Protein AF-A0A3P6QC66-F1 (afdb_monomer_lite)

Structure (mmCIF, N/CA/C/O backbone):
data_AF-A0A3P6QC66-F1
#
_entry.id   AF-A0A3P6QC66-F1
#
loop_
_atom_site.group_PDB
_atom_site.id
_atom_site.type_symbol
_atom_site.label_atom_id
_atom_site.label_alt_id
_atom_site.label_comp_id
_atom_site.label_asym_id
_atom_site.label_entity_id
_atom_site.label_seq_id
_atom_site.pdbx_PDB_ins_code
_atom_site.Cartn_x
_atom_site.Cartn_y
_atom_site.Cartn_z
_atom_site.occupancy
_atom_site.B_iso_or_equiv
_atom_site.auth_seq_id
_atom_site.auth_comp_id
_atom_site.auth_asym_id
_atom_site.auth_atom_id
_atom_site.pdbx_PDB_model_num
ATOM 1 N N . MET A 1 1 ? -23.597 -28.769 25.864 1.00 51.38 1 MET A N 1
ATOM 2 C CA . MET A 1 1 ? -23.346 -28.063 24.584 1.00 51.38 1 MET A CA 1
ATOM 3 C C . MET A 1 1 ? -23.493 -26.528 24.651 1.0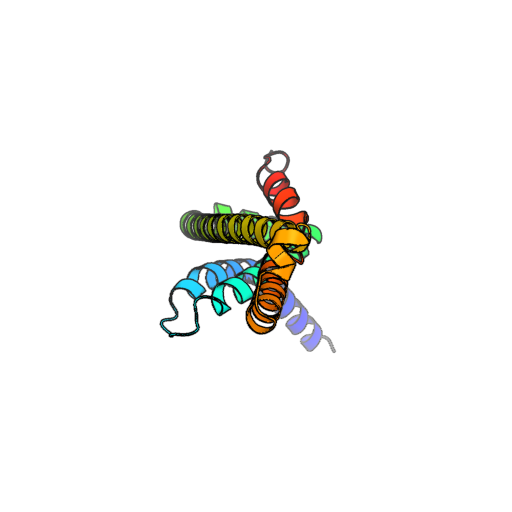0 51.38 1 MET A C 1
ATOM 5 O O . MET A 1 1 ? -23.000 -25.878 23.746 1.00 51.38 1 MET A O 1
ATOM 9 N N . GLY A 1 2 ? -24.076 -25.912 25.698 1.00 57.59 2 GLY A N 1
ATOM 10 C CA . GLY A 1 2 ? -24.308 -24.448 25.741 1.00 57.59 2 GLY A CA 1
ATOM 11 C C . GLY A 1 2 ? -23.117 -23.539 26.111 1.00 57.59 2 GLY A C 1
ATOM 12 O O . GLY A 1 2 ? -23.077 -22.396 25.675 1.00 57.59 2 GLY A O 1
ATOM 13 N N . SER A 1 3 ? -22.124 -24.024 26.868 1.00 59.03 3 SER A N 1
ATOM 14 C CA . SER A 1 3 ? -20.996 -23.189 27.336 1.00 59.03 3 SER A CA 1
ATOM 15 C C . SER A 1 3 ? -19.937 -22.920 26.251 1.00 59.03 3 SER A C 1
ATOM 17 O O . SER A 1 3 ? -19.448 -21.800 26.129 1.00 59.03 3 SER A O 1
ATOM 19 N N . ALA A 1 4 ? -19.652 -23.905 25.389 1.00 62.44 4 ALA A N 1
ATOM 20 C CA . ALA A 1 4 ? -18.686 -23.756 24.294 1.00 62.44 4 ALA A CA 1
ATOM 21 C C . ALA A 1 4 ? -19.154 -22.766 23.205 1.00 62.44 4 ALA A C 1
ATOM 23 O O . ALA A 1 4 ? -18.342 -22.028 22.651 1.00 62.44 4 ALA A O 1
ATOM 24 N N . ASN A 1 5 ? -20.466 -22.699 22.943 1.00 68.75 5 ASN A N 1
ATOM 25 C CA . ASN A 1 5 ? -21.040 -21.765 21.968 1.00 68.75 5 ASN A CA 1
ATOM 26 C C . ASN A 1 5 ? -20.976 -20.305 22.446 1.00 68.75 5 ASN A C 1
ATOM 28 O O . ASN A 1 5 ? -20.787 -19.411 21.628 1.00 68.75 5 ASN A O 1
ATOM 32 N N . ASN A 1 6 ? -21.076 -20.071 23.759 1.00 78.00 6 ASN A N 1
ATOM 33 C CA . ASN A 1 6 ? -20.946 -18.738 24.350 1.00 78.00 6 ASN A CA 1
ATOM 34 C C . ASN A 1 6 ? -19.491 -18.240 24.297 1.00 78.00 6 ASN A C 1
ATOM 36 O O . ASN A 1 6 ? -19.233 -17.112 23.884 1.00 78.00 6 ASN A O 1
ATOM 40 N N . LEU A 1 7 ? -18.523 -19.108 24.613 1.00 82.25 7 LEU A N 1
ATOM 41 C CA . LEU A 1 7 ? -17.106 -18.754 24.501 1.00 82.25 7 LEU A CA 1
ATOM 42 C C . LEU A 1 7 ? -16.727 -18.410 23.054 1.00 82.25 7 LEU A C 1
ATOM 44 O O . LEU A 1 7 ? -16.058 -17.406 22.820 1.00 82.25 7 LEU A O 1
ATOM 48 N N . LYS A 1 8 ? -17.203 -19.196 22.079 1.00 83.69 8 LYS A N 1
ATOM 49 C CA . LYS A 1 8 ? -16.982 -18.921 20.655 1.00 83.69 8 LYS A CA 1
ATOM 50 C C . LYS A 1 8 ? -17.533 -17.551 20.248 1.00 83.69 8 LYS A C 1
ATOM 52 O O . LYS A 1 8 ? -16.794 -16.773 19.654 1.00 83.69 8 LYS A O 1
ATOM 57 N N . SER A 1 9 ? -18.772 -17.219 20.618 1.00 82.12 9 SER A N 1
ATOM 58 C CA . SER A 1 9 ? -19.364 -15.922 20.259 1.00 82.12 9 SER A CA 1
ATOM 59 C C . SER A 1 9 ? -18.645 -14.739 20.912 1.00 82.12 9 SER A C 1
ATOM 61 O O . SER A 1 9 ? -18.496 -13.682 20.298 1.00 82.12 9 SER A O 1
ATOM 63 N N . VAL A 1 10 ? -18.173 -14.904 22.153 1.00 83.25 10 VAL A N 1
ATOM 64 C CA . VAL A 1 10 ? -17.392 -13.874 22.856 1.00 83.25 10 VAL A CA 1
ATOM 65 C C . VAL A 1 10 ? -16.045 -13.657 22.166 1.00 83.25 10 VAL A C 1
ATOM 67 O O . VAL A 1 10 ? -15.656 -12.512 21.941 1.00 83.25 10 VAL A O 1
ATOM 70 N N . LEU A 1 11 ? -15.358 -14.735 21.779 1.00 83.81 11 LEU A N 1
ATOM 71 C CA . LEU A 1 11 ? -14.086 -14.660 21.059 1.00 83.81 11 LEU A CA 1
ATOM 72 C C . LEU A 1 11 ? -14.247 -14.039 19.669 1.00 83.81 11 LEU A C 1
ATOM 74 O O . LEU A 1 11 ? -13.450 -13.179 19.306 1.00 83.81 11 LEU A O 1
ATOM 78 N N . GLU A 1 12 ? -15.288 -14.412 18.922 1.00 84.69 12 GLU A N 1
ATOM 79 C CA . GLU A 1 12 ? -15.605 -13.813 17.618 1.00 84.69 12 GLU A CA 1
ATOM 80 C C . GLU A 1 12 ? -15.873 -12.310 17.746 1.00 84.69 12 GLU A C 1
ATOM 82 O O . GLU A 1 12 ? -15.311 -11.510 17.001 1.00 84.69 12 GLU A O 1
ATOM 87 N N . THR A 1 13 ? -16.664 -11.904 18.741 1.00 85.12 13 THR A N 1
ATOM 88 C CA . THR A 1 13 ? -16.955 -10.486 18.997 1.00 85.12 13 THR A CA 1
ATOM 89 C C . THR A 1 13 ? -15.688 -9.714 19.359 1.00 85.12 13 THR A C 1
ATOM 91 O O . THR A 1 13 ? -15.444 -8.627 18.829 1.00 85.12 13 THR A O 1
ATOM 94 N N . LEU A 1 14 ? -14.851 -10.276 20.237 1.00 82.62 14 LEU A N 1
ATOM 95 C CA . LEU A 1 14 ? -13.601 -9.647 20.648 1.00 82.62 14 LEU A CA 1
ATOM 96 C C . LEU A 1 14 ? -12.644 -9.502 19.463 1.00 82.62 14 LEU A C 1
ATOM 98 O O . LEU A 1 14 ? -12.138 -8.401 19.235 1.00 82.62 14 LEU A O 1
ATOM 102 N N . ALA A 1 15 ? -12.446 -10.574 18.693 1.00 83.50 15 ALA A N 1
ATOM 103 C CA . ALA A 1 15 ? -11.603 -10.574 17.505 1.00 83.50 15 ALA A CA 1
ATOM 104 C C . ALA A 1 15 ? -12.077 -9.513 16.507 1.00 83.50 15 ALA A C 1
ATOM 106 O O . ALA A 1 15 ? -11.295 -8.641 16.132 1.00 83.50 15 ALA A O 1
ATOM 107 N N . ASN A 1 16 ? -13.370 -9.494 16.179 1.00 85.25 16 ASN A N 1
ATOM 108 C CA . ASN A 1 16 ? -13.934 -8.522 15.245 1.00 85.25 16 ASN A CA 1
ATOM 109 C C . ASN A 1 16 ? -13.780 -7.075 15.736 1.00 85.25 16 ASN A C 1
ATOM 111 O O . ASN A 1 16 ? -13.482 -6.177 14.953 1.00 85.25 16 ASN A O 1
ATOM 115 N N . SER A 1 17 ? -13.910 -6.849 17.046 1.00 84.75 17 SER A N 1
ATOM 116 C CA . SER A 1 17 ? -13.775 -5.515 17.637 1.00 84.75 17 SER A CA 1
ATOM 117 C C . SER A 1 17 ? -12.338 -4.984 17.684 1.00 84.75 17 SER A C 1
ATOM 119 O O . SER A 1 17 ? -12.153 -3.772 17.789 1.00 84.75 17 SER A O 1
ATOM 121 N N . LYS A 1 18 ? -11.328 -5.865 17.648 1.00 90.31 18 LYS A N 1
ATOM 122 C CA . LYS A 1 18 ? -9.910 -5.506 17.825 1.00 90.31 18 LYS A CA 1
ATOM 123 C C . LYS A 1 18 ? -9.058 -5.690 16.579 1.00 90.31 18 LYS A C 1
ATOM 125 O O . LYS A 1 18 ? -7.986 -5.097 16.520 1.00 90.31 18 LYS A O 1
ATOM 130 N N . LEU A 1 19 ? -9.531 -6.453 15.596 1.00 92.06 19 LEU A N 1
ATOM 131 C CA . LEU A 1 19 ? -8.785 -6.780 14.385 1.00 92.06 19 LEU A CA 1
ATOM 132 C C . LEU A 1 19 ? -8.280 -5.527 13.659 1.00 92.06 19 LEU A C 1
ATOM 134 O O . LEU A 1 19 ? -7.085 -5.417 13.411 1.00 92.06 19 LEU A O 1
ATOM 138 N N . ILE A 1 20 ? -9.164 -4.562 13.380 1.00 91.88 20 ILE A N 1
ATOM 139 C CA . ILE A 1 20 ? -8.794 -3.336 12.653 1.00 91.88 20 ILE A CA 1
ATOM 140 C C . ILE A 1 20 ? -7.751 -2.525 13.427 1.00 91.88 20 ILE A C 1
ATOM 142 O O . ILE A 1 20 ? -6.710 -2.180 12.874 1.00 91.88 20 ILE A O 1
ATOM 146 N N . SER A 1 21 ? -7.980 -2.298 14.723 1.00 92.25 21 SER A N 1
ATOM 147 C CA . SER A 1 21 ? -7.045 -1.554 15.577 1.00 92.25 21 SER A CA 1
ATOM 148 C C . SER A 1 21 ? -5.667 -2.224 15.645 1.00 92.25 21 SER A C 1
ATOM 150 O O . SER A 1 21 ? -4.636 -1.561 15.531 1.00 92.25 21 SER A O 1
ATOM 152 N N . ALA A 1 22 ? -5.632 -3.555 15.776 1.00 92.94 22 ALA A N 1
ATOM 153 C CA . ALA A 1 22 ? -4.390 -4.320 15.813 1.00 92.94 22 ALA A CA 1
ATOM 154 C C . ALA A 1 22 ? -3.618 -4.227 14.489 1.00 92.94 22 ALA A C 1
ATOM 156 O O . ALA A 1 22 ? -2.409 -4.014 14.508 1.00 92.94 22 ALA A O 1
ATOM 157 N N . LEU A 1 23 ? -4.311 -4.329 13.350 1.00 93.56 23 LEU A N 1
ATOM 158 C CA . LEU A 1 23 ? -3.696 -4.205 12.028 1.00 93.56 23 LEU A CA 1
ATOM 159 C C . LEU A 1 23 ? -3.163 -2.790 11.769 1.00 93.56 23 LEU A C 1
ATOM 161 O O . LEU A 1 23 ? -2.061 -2.660 11.247 1.00 93.56 23 LEU A O 1
ATOM 165 N N . ILE A 1 24 ? -3.893 -1.738 12.165 1.00 92.69 24 ILE A N 1
ATOM 166 C CA . ILE A 1 24 ? -3.441 -0.340 12.035 1.00 92.69 24 ILE A CA 1
ATOM 167 C C . ILE A 1 24 ? -2.165 -0.114 12.850 1.00 92.69 24 ILE A C 1
ATOM 169 O O . ILE A 1 24 ? -1.187 0.427 12.336 1.00 92.69 24 ILE A O 1
ATOM 173 N N . ARG A 1 25 ? -2.148 -0.559 14.111 1.00 91.81 25 ARG A N 1
ATOM 174 C CA . ARG A 1 25 ? -0.968 -0.436 14.980 1.00 91.81 25 ARG A CA 1
ATOM 175 C C . ARG A 1 25 ? 0.216 -1.209 14.424 1.00 91.81 25 ARG A C 1
ATOM 177 O O . ARG A 1 25 ? 1.291 -0.644 14.276 1.00 91.81 25 ARG A O 1
ATOM 184 N N . PHE A 1 26 ? -0.005 -2.456 14.014 1.00 91.06 26 PHE A N 1
ATOM 185 C CA . PHE A 1 26 ? 1.045 -3.277 13.422 1.00 91.06 26 PHE A CA 1
ATOM 186 C C . PHE A 1 26 ? 1.597 -2.669 12.123 1.00 91.06 26 PHE A C 1
ATOM 188 O O . PHE A 1 26 ? 2.805 -2.690 11.899 1.00 91.06 26 PHE A O 1
ATOM 195 N N . TYR A 1 27 ? 0.739 -2.043 11.308 1.00 91.19 27 TYR A N 1
ATOM 196 C CA . TYR A 1 27 ? 1.164 -1.291 10.128 1.00 91.19 27 TYR A CA 1
ATOM 197 C C . TYR A 1 27 ? 2.074 -0.112 10.502 1.00 91.19 27 TYR A C 1
ATOM 199 O O . TYR A 1 27 ? 3.013 0.193 9.777 1.00 91.19 27 TYR A O 1
ATOM 207 N N . ILE A 1 28 ? 1.841 0.578 11.616 1.00 90.44 28 ILE A N 1
ATOM 208 C CA . ILE A 1 28 ? 2.716 1.675 12.055 1.00 90.44 28 ILE A CA 1
ATOM 209 C C . ILE A 1 28 ? 4.036 1.123 12.614 1.00 90.44 28 ILE A C 1
ATOM 211 O O . ILE A 1 28 ? 5.107 1.566 12.194 1.00 90.44 28 ILE A O 1
ATOM 215 N N . ASP A 1 29 ? 3.954 0.149 13.519 1.00 88.62 29 ASP A N 1
ATOM 216 C CA . ASP A 1 29 ? 5.068 -0.313 14.356 1.00 88.62 29 ASP A CA 1
ATOM 217 C C . ASP A 1 29 ? 6.169 -1.035 13.571 1.00 88.62 29 ASP A C 1
ATOM 219 O O . ASP A 1 29 ? 7.337 -0.982 13.959 1.00 88.62 29 ASP A O 1
ATOM 223 N N . ILE A 1 30 ? 5.831 -1.650 12.432 1.00 84.81 30 ILE A N 1
ATOM 224 C CA . ILE A 1 30 ? 6.792 -2.368 11.581 1.00 84.81 30 ILE A CA 1
ATOM 225 C C . ILE A 1 30 ? 7.892 -1.479 10.983 1.00 84.81 30 ILE A C 1
ATOM 227 O O . ILE A 1 30 ? 8.817 -1.967 10.349 1.00 84.81 30 ILE A O 1
ATOM 231 N N . GLU A 1 31 ? 7.808 -0.163 11.167 1.00 73.25 31 GLU A N 1
ATOM 232 C CA . GLU A 1 31 ? 8.888 0.739 10.784 1.00 73.25 31 GLU A CA 1
ATOM 233 C C . GLU A 1 31 ? 10.100 0.706 11.721 1.00 73.25 31 GLU A C 1
ATOM 235 O O . GLU A 1 31 ? 11.171 1.170 11.346 1.00 73.25 31 GLU A O 1
ATOM 240 N N . SER A 1 32 ? 9.910 0.227 12.950 1.00 63.00 32 SER A N 1
ATOM 241 C CA . SER A 1 32 ? 10.873 0.358 14.046 1.00 63.00 32 SER A CA 1
ATOM 242 C C . SER A 1 32 ? 11.662 -0.920 14.332 1.00 63.00 32 SER A C 1
ATOM 244 O O . SER A 1 32 ? 12.423 -0.959 15.307 1.00 63.00 32 SER A O 1
ATOM 246 N N . THR A 1 33 ? 11.492 -1.981 13.551 1.00 58.66 33 THR A N 1
ATOM 247 C CA . THR A 1 33 ? 12.454 -3.077 13.627 1.00 58.66 33 THR A CA 1
ATOM 248 C C . THR A 1 33 ? 13.829 -2.517 13.169 1.00 58.66 33 THR A C 1
ATOM 250 O O . THR A 1 33 ? 13.921 -1.440 12.587 1.00 58.66 33 THR A O 1
ATOM 253 N N . GLY A 1 34 ? 14.949 -3.085 13.613 1.00 52.22 34 GLY A N 1
ATOM 254 C CA . GLY A 1 34 ? 16.278 -2.461 13.448 1.00 52.22 34 GLY A CA 1
ATOM 255 C C . GLY A 1 34 ? 17.291 -3.362 12.753 1.00 52.22 34 GLY A C 1
ATOM 256 O O . GLY A 1 34 ? 18.466 -3.342 13.115 1.00 52.22 34 GLY A O 1
ATOM 257 N N . ALA A 1 35 ? 16.850 -4.226 11.840 1.00 51.25 35 ALA A N 1
ATOM 258 C CA . ALA A 1 35 ? 17.646 -5.301 11.259 1.00 51.25 35 ALA A CA 1
ATOM 259 C C . ALA A 1 35 ? 17.962 -5.088 9.766 1.00 51.25 35 ALA A C 1
ATOM 261 O O . ALA A 1 35 ? 17.200 -4.543 8.980 1.00 51.25 35 ALA A O 1
ATOM 262 N N . SER A 1 36 ? 19.119 -5.578 9.339 1.00 48.44 36 SER A N 1
ATOM 263 C CA . SER A 1 36 ? 19.755 -5.290 8.046 1.00 48.44 36 SER A CA 1
ATOM 264 C C . SER A 1 36 ? 19.056 -5.842 6.786 1.00 48.44 36 SER A C 1
ATOM 266 O O . SER A 1 36 ? 19.479 -5.496 5.687 1.00 48.44 36 SER A O 1
ATOM 268 N N . ASN A 1 37 ? 17.988 -6.644 6.912 1.00 54.44 37 ASN A N 1
ATOM 269 C CA . ASN A 1 37 ? 17.190 -7.184 5.788 1.00 54.44 37 ASN A CA 1
ATOM 270 C C . ASN A 1 37 ? 15.763 -6.593 5.698 1.00 54.44 37 ASN A C 1
ATOM 272 O O . ASN A 1 37 ? 14.948 -6.993 4.874 1.00 54.44 37 ASN A O 1
ATOM 276 N N . GLU A 1 38 ? 15.454 -5.630 6.558 1.00 55.31 38 GLU A N 1
ATOM 277 C CA . GLU A 1 38 ? 14.095 -5.232 6.925 1.00 55.31 38 GLU A CA 1
ATOM 278 C C . GLU A 1 38 ? 13.366 -4.344 5.910 1.00 55.31 38 GLU A C 1
ATOM 280 O O . GLU A 1 38 ? 12.135 -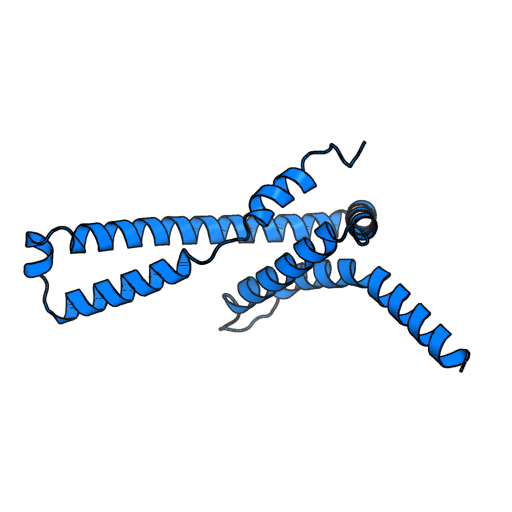4.270 5.898 1.00 55.31 38 GLU A O 1
ATOM 285 N N . PHE A 1 39 ? 14.107 -3.673 5.028 1.00 50.69 39 PHE A N 1
ATOM 286 C CA . PHE A 1 39 ? 13.509 -2.689 4.129 1.00 50.69 39 PHE A CA 1
ATOM 287 C C . PHE A 1 39 ? 12.515 -3.314 3.137 1.00 50.69 39 PHE A C 1
ATOM 289 O O . PHE A 1 39 ? 11.510 -2.683 2.832 1.00 50.69 39 PHE A O 1
ATOM 296 N N . TYR A 1 40 ? 12.740 -4.552 2.680 1.00 57.84 40 TYR A N 1
ATOM 297 C CA . TYR A 1 40 ? 11.821 -5.259 1.772 1.00 57.84 40 TYR A CA 1
ATOM 298 C C . TYR A 1 40 ? 10.747 -6.074 2.510 1.00 57.84 40 TYR A C 1
ATOM 300 O O . TYR A 1 40 ? 9.620 -6.212 2.017 1.00 57.84 40 TYR A O 1
ATOM 308 N N . ASP A 1 41 ? 11.054 -6.551 3.717 1.00 67.81 41 ASP A N 1
ATOM 309 C CA . ASP A 1 41 ? 10.107 -7.292 4.554 1.00 67.81 41 ASP A CA 1
ATOM 310 C C . ASP A 1 41 ? 8.950 -6.394 5.002 1.00 67.81 41 ASP A C 1
ATOM 312 O O . ASP A 1 41 ? 7.788 -6.806 4.948 1.00 67.81 41 ASP A O 1
ATOM 316 N N . LYS A 1 42 ? 9.228 -5.128 5.346 1.00 75.94 42 LYS A N 1
ATOM 317 C CA . LYS A 1 42 ? 8.174 -4.191 5.754 1.00 75.94 42 LYS A CA 1
ATOM 318 C C . LYS A 1 42 ? 7.184 -3.899 4.630 1.00 75.94 42 LYS A C 1
ATOM 320 O O . LYS A 1 42 ? 5.987 -3.913 4.892 1.00 75.94 42 LYS A O 1
ATOM 325 N N . PHE A 1 43 ? 7.634 -3.689 3.387 1.00 78.12 43 PHE A N 1
ATOM 326 C CA . PHE A 1 43 ? 6.718 -3.453 2.262 1.00 78.12 43 PHE A CA 1
ATOM 327 C C . PHE A 1 43 ? 5.894 -4.696 1.948 1.00 78.12 43 PHE A C 1
ATOM 329 O O . PHE A 1 43 ? 4.693 -4.585 1.720 1.00 78.12 43 PHE A O 1
ATOM 336 N N . SER A 1 44 ? 6.502 -5.882 2.023 1.00 80.44 44 SER A N 1
ATOM 337 C CA . SER A 1 44 ? 5.792 -7.150 1.841 1.00 80.44 44 SER A CA 1
ATOM 338 C C . SER A 1 44 ? 4.717 -7.353 2.911 1.00 80.44 44 SER A C 1
ATOM 340 O O . SER A 1 44 ? 3.583 -7.720 2.606 1.00 80.44 44 SER A O 1
ATOM 342 N N . ILE A 1 45 ? 5.028 -7.078 4.178 1.00 85.00 45 ILE A N 1
ATOM 343 C CA . ILE A 1 45 ? 4.065 -7.213 5.275 1.00 85.00 45 ILE A CA 1
ATOM 344 C C . ILE A 1 45 ? 2.968 -6.148 5.172 1.00 85.00 45 ILE A C 1
ATOM 346 O O . ILE A 1 45 ? 1.788 -6.485 5.264 1.00 85.00 45 ILE A O 1
ATOM 350 N N . ARG A 1 46 ? 3.328 -4.888 4.902 1.00 87.62 46 ARG A N 1
ATOM 351 C CA . ARG A 1 46 ? 2.376 -3.791 4.663 1.00 87.62 46 ARG A CA 1
ATOM 352 C C . ARG A 1 46 ? 1.432 -4.118 3.510 1.00 87.62 46 ARG A C 1
ATOM 354 O O . ARG A 1 46 ? 0.228 -3.982 3.682 1.00 87.62 46 ARG A O 1
ATOM 361 N N . PHE A 1 47 ? 1.947 -4.650 2.403 1.00 85.06 47 PHE A N 1
ATOM 362 C CA . PHE A 1 47 ? 1.139 -5.118 1.277 1.00 85.06 47 PHE A CA 1
ATOM 363 C C . PHE A 1 47 ? 0.114 -6.174 1.708 1.00 85.06 47 PHE A C 1
ATOM 365 O O . PHE A 1 47 ? -1.074 -6.027 1.424 1.00 85.06 47 PHE A O 1
ATOM 372 N N . ASN A 1 48 ? 0.540 -7.201 2.451 1.00 86.88 48 ASN A N 1
ATOM 373 C CA . ASN A 1 48 ? -0.373 -8.228 2.962 1.00 86.88 48 ASN A CA 1
ATOM 374 C C . ASN A 1 48 ? -1.458 -7.633 3.877 1.00 86.88 48 ASN A C 1
ATOM 376 O O . ASN A 1 48 ? -2.635 -7.964 3.730 1.00 86.88 48 ASN A O 1
ATOM 380 N N . ILE A 1 49 ? -1.092 -6.717 4.782 1.00 91.00 49 ILE A N 1
ATOM 381 C CA . ILE A 1 49 ? -2.054 -6.010 5.643 1.00 91.00 49 ILE A CA 1
ATOM 382 C C . ILE A 1 49 ? -3.048 -5.208 4.797 1.00 91.00 49 ILE A C 1
ATOM 384 O O . ILE A 1 49 ? -4.246 -5.226 5.071 1.00 91.00 49 ILE A O 1
ATOM 388 N N . SER A 1 50 ? -2.590 -4.537 3.744 1.00 88.00 50 SER A N 1
ATOM 389 C CA . SER A 1 50 ? -3.479 -3.767 2.881 1.00 88.00 50 SER A CA 1
ATOM 390 C C . SER A 1 50 ? -4.443 -4.641 2.079 1.00 88.00 50 SER A C 1
ATOM 392 O O . SER A 1 50 ? -5.604 -4.267 1.924 1.00 88.00 50 SER A O 1
ATOM 394 N N . VAL A 1 51 ? -4.018 -5.825 1.622 1.00 85.88 51 VAL A N 1
ATOM 395 C CA . VAL A 1 51 ? -4.920 -6.813 0.999 1.00 85.88 51 VAL A CA 1
ATOM 396 C C . VAL A 1 51 ? -6.000 -7.257 1.988 1.00 85.88 51 VAL A C 1
ATOM 398 O O . VAL A 1 51 ? -7.176 -7.346 1.622 1.00 85.88 51 VAL A O 1
ATOM 401 N N . ILE A 1 52 ? -5.630 -7.474 3.255 1.00 90.38 52 ILE A N 1
ATOM 402 C CA . ILE A 1 52 ? -6.594 -7.762 4.323 1.00 90.38 52 ILE A CA 1
ATOM 403 C C . ILE A 1 52 ? -7.569 -6.590 4.474 1.00 90.38 52 ILE A C 1
ATOM 405 O O . ILE A 1 52 ? -8.775 -6.816 4.467 1.00 90.38 52 ILE A O 1
ATOM 409 N N . PHE A 1 53 ? -7.093 -5.344 4.544 1.00 90.19 53 PHE A N 1
ATOM 410 C CA . PHE A 1 53 ? -7.974 -4.179 4.673 1.00 90.19 53 PHE A CA 1
ATOM 411 C C . PHE A 1 53 ? -8.964 -4.031 3.521 1.00 90.19 53 PHE A C 1
ATOM 413 O O . PHE A 1 53 ? -10.142 -3.818 3.794 1.00 90.19 53 PHE A O 1
ATOM 420 N N . ILE A 1 54 ? -8.528 -4.205 2.271 1.00 85.50 54 ILE A N 1
ATOM 421 C CA . ILE A 1 54 ? -9.423 -4.182 1.102 1.00 85.50 54 ILE A CA 1
ATOM 422 C C . ILE A 1 54 ? -10.504 -5.253 1.254 1.00 85.50 54 ILE A C 1
ATOM 424 O O . ILE A 1 54 ? -11.691 -4.957 1.172 1.00 85.50 54 ILE A O 1
ATOM 428 N N . THR A 1 55 ? -10.096 -6.479 1.581 1.00 87.50 55 THR A N 1
ATOM 429 C CA . THR A 1 55 ? -11.025 -7.604 1.741 1.00 87.50 55 THR A CA 1
ATOM 430 C C . THR A 1 55 ? -12.043 -7.341 2.858 1.00 87.50 55 THR A C 1
ATOM 432 O O . THR A 1 55 ? -13.237 -7.574 2.682 1.00 87.50 55 THR A O 1
ATOM 435 N N . LEU A 1 56 ? -11.600 -6.828 4.010 1.00 87.81 56 LEU A N 1
ATOM 436 C CA . LEU A 1 56 ? -12.479 -6.514 5.144 1.00 87.81 56 LEU A CA 1
ATOM 437 C C . LEU A 1 56 ? -13.418 -5.338 4.845 1.00 87.81 56 LEU A C 1
ATOM 439 O O . LEU A 1 56 ? -14.558 -5.330 5.315 1.00 87.81 56 LEU A O 1
ATOM 443 N N . TRP A 1 57 ? -12.947 -4.354 4.079 1.00 85.94 57 TRP A N 1
ATOM 444 C CA . TRP A 1 57 ? -13.739 -3.207 3.651 1.00 85.94 57 TRP A CA 1
ATOM 445 C C . TRP A 1 57 ? -14.843 -3.612 2.670 1.00 85.94 57 TRP A C 1
ATOM 447 O O . TRP A 1 57 ? -15.995 -3.209 2.850 1.00 85.94 57 TRP A O 1
ATOM 457 N N . ASP A 1 58 ? -14.516 -4.458 1.691 1.00 84.75 58 ASP A N 1
ATOM 458 C CA . ASP A 1 58 ? -15.451 -4.953 0.674 1.00 84.75 58 ASP A CA 1
ATOM 459 C C . ASP A 1 58 ? -16.559 -5.824 1.282 1.00 84.75 58 ASP A C 1
ATOM 461 O O . ASP A 1 58 ? -17.713 -5.756 0.860 1.00 84.75 58 ASP A O 1
ATOM 465 N N . VAL A 1 59 ? -16.248 -6.583 2.340 1.00 86.69 59 VAL A N 1
ATOM 466 C CA . VAL A 1 59 ? -17.242 -7.336 3.128 1.00 86.69 59 VAL A CA 1
ATOM 467 C C . VAL A 1 59 ? -18.241 -6.408 3.843 1.00 86.69 59 VAL A C 1
ATOM 469 O O . VAL A 1 59 ? -19.332 -6.837 4.219 1.00 86.69 59 VAL A O 1
ATOM 472 N N . GLY A 1 60 ? -17.905 -5.134 4.056 1.00 83.50 60 GLY A N 1
ATOM 473 C CA . GLY A 1 60 ? -18.792 -4.117 4.631 1.00 83.50 60 GLY A CA 1
ATOM 474 C C . GLY A 1 60 ? -18.955 -4.186 6.153 1.00 83.50 60 GLY A C 1
ATOM 475 O O . GLY A 1 60 ? -19.017 -3.143 6.802 1.00 83.50 60 GLY A O 1
ATOM 476 N N . PHE A 1 61 ? -18.947 -5.386 6.745 1.00 88.56 61 PHE A N 1
ATOM 477 C CA . PHE A 1 61 ? -19.111 -5.605 8.192 1.00 88.56 61 PHE A CA 1
ATOM 478 C C . PHE A 1 61 ? -18.110 -4.808 9.048 1.00 88.56 61 PHE A C 1
ATOM 480 O O . PHE A 1 61 ? -18.459 -4.324 10.122 1.00 88.56 61 PHE A O 1
ATOM 487 N N . PHE A 1 62 ? -16.877 -4.626 8.564 1.00 87.69 62 PHE A N 1
ATOM 488 C CA . PHE A 1 62 ? -15.822 -3.939 9.310 1.00 87.69 62 PHE A CA 1
ATOM 489 C C . PHE A 1 62 ? -15.789 -2.417 9.115 1.00 87.69 62 PHE A C 1
ATOM 491 O O . PHE A 1 62 ? -15.066 -1.744 9.850 1.00 87.69 62 PHE A O 1
ATOM 498 N N . LYS A 1 63 ? -16.575 -1.840 8.193 1.00 87.94 63 LYS A N 1
ATOM 499 C CA . LYS A 1 63 ? -16.566 -0.387 7.921 1.00 87.94 63 LYS A CA 1
ATOM 500 C C . LYS A 1 63 ? -16.766 0.478 9.178 1.00 87.94 63 LYS A C 1
ATOM 502 O O . LYS A 1 63 ? -15.963 1.388 9.382 1.00 87.94 63 LYS A O 1
ATOM 507 N N . PRO A 1 64 ? -17.725 0.183 10.083 1.00 89.50 64 PRO A N 1
ATOM 508 C CA . PRO A 1 64 ? -17.897 0.974 11.304 1.00 89.50 64 PRO A CA 1
ATOM 509 C C . PRO A 1 64 ? -16.682 0.916 12.238 1.00 89.50 64 PRO A C 1
ATOM 511 O O . PRO A 1 64 ? -16.425 1.859 12.981 1.00 89.50 64 PRO A O 1
ATOM 514 N N . HIS A 1 65 ? -15.918 -0.180 12.201 1.00 88.75 65 HIS A N 1
ATOM 515 C CA . HIS A 1 65 ? -14.705 -0.320 13.002 1.00 88.75 65 HIS A CA 1
ATOM 516 C C . HIS A 1 65 ? -13.583 0.584 12.482 1.00 88.75 65 HIS A C 1
ATOM 518 O O . HIS A 1 65 ? -12.885 1.178 13.293 1.00 88.75 65 HIS A O 1
ATOM 524 N N . PHE A 1 66 ? -13.446 0.755 11.163 1.00 86.81 66 PHE A N 1
ATOM 525 C CA . PHE A 1 66 ? -12.503 1.725 10.594 1.00 86.81 66 PHE A CA 1
ATOM 526 C C . PHE A 1 66 ? -12.849 3.164 10.982 1.00 86.81 66 PHE A C 1
ATOM 528 O O . PHE A 1 66 ? -11.973 3.893 11.439 1.00 86.81 66 PHE A O 1
ATOM 535 N N . LEU A 1 67 ? -14.123 3.553 10.851 1.00 88.25 67 LEU A N 1
ATOM 536 C CA . LEU A 1 67 ? -14.583 4.898 11.218 1.00 88.25 67 LEU A CA 1
ATOM 537 C C . LEU A 1 67 ? -14.351 5.181 12.705 1.00 88.25 67 LEU A C 1
ATOM 539 O O . LEU A 1 67 ? -13.824 6.225 13.073 1.00 88.25 67 LEU A O 1
ATOM 543 N N . ARG A 1 68 ? -14.638 4.198 13.564 1.00 90.12 68 ARG A N 1
ATOM 544 C CA . ARG A 1 68 ? -14.373 4.304 14.999 1.00 90.12 68 ARG A CA 1
ATOM 545 C C . ARG A 1 68 ? -12.890 4.510 15.319 1.00 90.12 68 ARG A C 1
ATOM 547 O O . ARG A 1 68 ? -12.591 5.236 16.261 1.00 90.12 68 ARG A O 1
ATOM 554 N N . GLU A 1 69 ? -11.974 3.860 14.604 1.00 88.19 69 GLU A N 1
ATOM 555 C CA . GLU A 1 69 ? -10.537 4.087 14.816 1.00 88.19 69 GLU A CA 1
ATOM 556 C C . GLU A 1 69 ? -10.116 5.486 14.342 1.00 88.19 69 GLU A C 1
ATOM 558 O O . GLU A 1 69 ? -9.307 6.127 15.011 1.00 88.19 69 GLU A O 1
ATOM 563 N N . ALA A 1 70 ? -10.700 5.984 13.247 1.00 88.50 70 ALA A N 1
ATOM 564 C CA . ALA A 1 70 ? -10.444 7.334 12.748 1.00 88.50 70 ALA A CA 1
ATOM 565 C C . ALA A 1 70 ? -10.925 8.424 13.723 1.00 88.50 70 ALA A C 1
ATOM 567 O O . ALA A 1 70 ? -10.190 9.376 13.978 1.00 88.50 70 ALA A O 1
ATOM 568 N N . ASP A 1 71 ? -12.112 8.252 14.313 1.00 90.00 71 ASP A N 1
ATOM 569 C CA . ASP A 1 71 ? -12.694 9.212 15.259 1.00 90.00 71 ASP A CA 1
ATOM 570 C C . ASP A 1 71 ? -12.125 9.073 16.680 1.00 90.00 71 ASP A C 1
ATOM 572 O O . ASP A 1 71 ? -11.995 10.055 17.411 1.00 90.00 71 ASP A O 1
ATOM 576 N N . GLY A 1 72 ? -11.809 7.845 17.102 1.00 91.12 72 GLY A N 1
ATOM 577 C CA . GLY A 1 72 ? -11.406 7.531 18.473 1.00 91.12 72 GLY A CA 1
ATOM 578 C C . GLY A 1 72 ? -9.945 7.851 18.787 1.00 91.12 72 GLY A C 1
ATOM 579 O O . GLY A 1 72 ? -9.644 8.271 19.903 1.00 91.12 72 GLY A O 1
ATOM 580 N N . ASP A 1 73 ? -9.041 7.665 17.821 1.00 89.19 73 ASP A N 1
ATOM 581 C CA . ASP A 1 73 ? -7.632 8.057 17.936 1.00 89.19 73 ASP A CA 1
ATOM 582 C C . ASP A 1 73 ? -7.119 8.665 16.615 1.00 89.19 73 ASP A C 1
ATOM 584 O O . ASP A 1 73 ? -6.351 8.036 15.871 1.00 89.19 73 ASP A O 1
ATOM 588 N N . PRO A 1 74 ? -7.510 9.921 16.320 1.00 89.88 74 PRO A N 1
ATOM 589 C CA . PRO A 1 74 ? -7.150 10.585 15.071 1.00 89.88 74 PRO A CA 1
ATOM 590 C C . PRO A 1 74 ? -5.637 10.709 14.871 1.00 89.88 74 PRO A C 1
ATOM 592 O O . PRO A 1 74 ? -5.159 10.739 13.737 1.00 89.88 74 PRO A O 1
ATOM 595 N N . ALA A 1 75 ? -4.857 10.770 15.955 1.00 91.75 75 ALA A N 1
ATOM 596 C CA . ALA A 1 75 ? -3.406 10.895 15.886 1.00 91.75 75 ALA A CA 1
ATOM 597 C C . ALA A 1 75 ? -2.758 9.602 15.378 1.00 91.75 75 ALA A C 1
ATOM 599 O O . ALA A 1 75 ? -1.912 9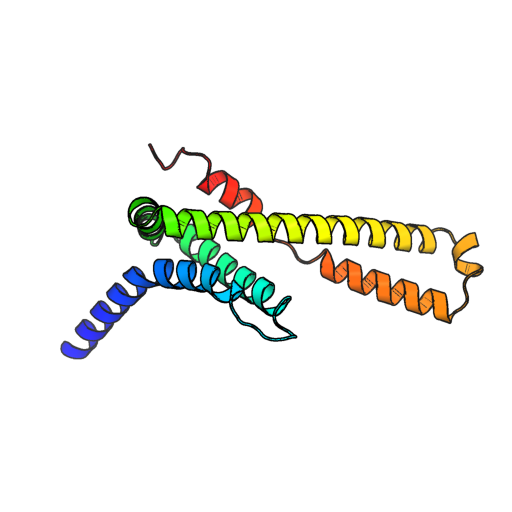.645 14.479 1.00 91.75 75 ALA A O 1
ATOM 600 N N . THR A 1 76 ? -3.161 8.450 15.919 1.00 89.56 76 THR A N 1
ATOM 601 C CA . THR A 1 76 ? -2.703 7.145 15.425 1.00 89.56 76 THR A CA 1
ATOM 602 C C . THR A 1 76 ? -3.190 6.903 14.004 1.00 89.56 76 THR A C 1
ATOM 604 O O . THR A 1 76 ? -2.397 6.507 13.149 1.00 89.56 76 THR A O 1
ATOM 607 N N . PHE A 1 77 ? -4.450 7.223 13.710 1.00 89.69 77 PHE A N 1
ATOM 608 C CA . PHE A 1 77 ? -4.994 7.062 12.365 1.00 89.69 77 PHE A CA 1
ATOM 609 C C . PHE A 1 77 ? -4.255 7.933 11.336 1.00 89.69 77 PHE A C 1
ATOM 611 O O . PHE A 1 77 ? -3.845 7.448 10.285 1.00 89.69 77 PHE A O 1
ATOM 618 N N . THR A 1 78 ? -3.962 9.191 11.669 1.00 90.88 78 THR A N 1
ATOM 619 C CA . THR A 1 78 ? -3.172 10.089 10.810 1.00 90.88 78 THR A CA 1
ATOM 620 C C . THR A 1 78 ? -1.763 9.548 10.569 1.00 90.88 78 THR A C 1
ATOM 622 O O . THR A 1 78 ? -1.276 9.577 9.440 1.00 90.88 78 THR A O 1
ATOM 625 N N . LYS A 1 79 ? -1.097 9.004 11.599 1.00 91.94 79 LYS A N 1
ATOM 626 C CA . LYS A 1 79 ? 0.214 8.349 11.433 1.00 91.94 79 LYS A CA 1
ATOM 627 C C . LYS A 1 79 ? 0.135 7.167 10.472 1.00 91.94 79 LYS A C 1
ATOM 629 O O . LYS A 1 79 ? 1.008 7.038 9.619 1.00 91.94 79 LYS A O 1
ATOM 634 N N . PHE A 1 80 ? -0.900 6.338 10.589 1.00 91.25 80 PHE A N 1
ATOM 635 C CA . PHE A 1 80 ? -1.147 5.219 9.683 1.00 91.25 80 PHE A CA 1
ATOM 636 C C . PHE A 1 80 ? -1.317 5.682 8.230 1.00 91.25 80 PHE A C 1
ATOM 638 O O . PHE A 1 80 ? -0.628 5.172 7.348 1.00 91.25 80 PHE A O 1
ATOM 645 N N . ILE A 1 81 ? -2.146 6.699 7.986 1.00 89.06 81 ILE A N 1
ATOM 646 C CA . ILE A 1 81 ? -2.353 7.246 6.638 1.00 89.06 81 ILE A CA 1
ATOM 647 C C . ILE A 1 81 ? -1.066 7.850 6.076 1.00 89.06 81 ILE A C 1
ATOM 649 O O . ILE A 1 81 ? -0.687 7.542 4.949 1.00 89.06 81 ILE A O 1
ATOM 653 N N . ASN A 1 82 ? -0.340 8.643 6.864 1.00 88.50 82 ASN A N 1
ATOM 654 C CA . ASN A 1 82 ? 0.943 9.205 6.438 1.00 88.50 82 ASN A CA 1
ATOM 655 C C . ASN A 1 82 ? 1.946 8.107 6.073 1.00 88.50 82 ASN A C 1
ATOM 657 O O . ASN A 1 82 ? 2.698 8.236 5.109 1.00 88.50 82 ASN A O 1
ATOM 661 N N . ARG A 1 83 ? 1.935 7.004 6.826 1.00 88.06 83 ARG A N 1
ATOM 662 C CA . ARG A 1 83 ? 2.772 5.842 6.557 1.00 88.06 83 ARG A CA 1
ATOM 663 C C . ARG A 1 83 ? 2.409 5.188 5.224 1.00 88.06 83 ARG A C 1
ATOM 665 O O . ARG A 1 83 ? 3.299 4.996 4.405 1.00 88.06 83 ARG A O 1
ATOM 672 N N . MET A 1 84 ? 1.121 4.946 4.978 1.00 87.38 84 MET A N 1
ATOM 673 C CA . MET A 1 84 ? 0.637 4.442 3.690 1.00 87.38 84 MET A CA 1
ATOM 674 C C . MET A 1 84 ? 1.009 5.363 2.525 1.00 87.38 84 MET A C 1
ATOM 676 O O . MET A 1 84 ? 1.462 4.879 1.495 1.00 87.38 84 MET A O 1
ATOM 680 N N . ILE A 1 85 ? 0.837 6.680 2.673 1.00 85.06 85 ILE A N 1
ATOM 681 C CA . ILE A 1 85 ? 1.162 7.653 1.620 1.00 85.06 85 ILE A CA 1
ATOM 682 C C . ILE A 1 85 ? 2.647 7.580 1.264 1.00 85.06 85 ILE A C 1
ATOM 684 O O . ILE A 1 85 ? 2.981 7.499 0.086 1.00 85.06 85 ILE A O 1
ATOM 688 N N . ASN A 1 86 ? 3.529 7.557 2.265 1.00 85.94 86 ASN A N 1
ATOM 689 C CA . ASN A 1 86 ? 4.967 7.437 2.032 1.00 85.94 86 ASN A CA 1
ATOM 690 C C . ASN A 1 86 ? 5.319 6.143 1.289 1.00 85.94 86 ASN A C 1
ATOM 692 O O . ASN A 1 86 ? 6.120 6.178 0.356 1.00 85.94 86 ASN A O 1
ATOM 696 N N . ASP A 1 87 ? 4.701 5.021 1.669 1.00 85.06 87 ASP A N 1
ATOM 697 C CA . ASP A 1 87 ? 4.929 3.741 1.000 1.00 85.06 87 ASP A CA 1
ATOM 698 C C . ASP A 1 87 ? 4.462 3.793 -0.468 1.00 85.06 87 ASP A C 1
ATOM 700 O O . ASP A 1 87 ? 5.178 3.347 -1.361 1.00 85.06 87 ASP A O 1
ATOM 704 N N . MET A 1 88 ? 3.295 4.388 -0.738 1.00 83.44 88 MET A N 1
ATOM 705 C CA . MET A 1 88 ? 2.756 4.527 -2.096 1.00 83.44 88 MET A CA 1
ATOM 706 C C . MET A 1 88 ? 3.603 5.448 -2.976 1.00 83.44 88 MET A C 1
ATOM 708 O O . MET A 1 88 ? 3.798 5.137 -4.149 1.00 83.44 88 MET A O 1
ATOM 712 N N . SER A 1 89 ? 4.119 6.553 -2.430 1.00 84.31 89 SER A N 1
ATOM 713 C CA . SER A 1 89 ? 5.025 7.449 -3.156 1.00 84.31 89 SER A CA 1
ATOM 714 C C . SER A 1 89 ? 6.314 6.731 -3.547 1.00 84.31 89 SER A C 1
ATOM 716 O O . SER A 1 89 ? 6.685 6.748 -4.716 1.00 84.31 89 SER A O 1
ATOM 718 N N . PHE A 1 90 ? 6.943 6.028 -2.598 1.00 83.19 90 PHE A N 1
ATOM 719 C CA . PHE A 1 90 ? 8.158 5.255 -2.861 1.00 83.19 90 PHE A CA 1
ATOM 720 C C . PHE A 1 90 ? 7.925 4.164 -3.916 1.00 83.19 90 PHE A C 1
ATOM 722 O O . PHE A 1 90 ? 8.663 4.073 -4.891 1.00 83.19 90 PHE A O 1
ATOM 729 N N . LEU A 1 91 ? 6.863 3.365 -3.766 1.00 81.88 91 LEU A N 1
ATOM 730 C CA . LEU A 1 91 ? 6.541 2.299 -4.719 1.00 81.88 91 LEU A CA 1
ATOM 731 C C . LEU A 1 91 ? 6.212 2.840 -6.115 1.00 81.88 91 LEU A C 1
ATOM 733 O O . LEU A 1 91 ? 6.532 2.193 -7.110 1.00 81.88 91 LEU A O 1
ATOM 737 N N . LEU A 1 92 ? 5.578 4.012 -6.206 1.00 84.31 92 LEU A N 1
ATOM 738 C CA . LEU A 1 92 ? 5.302 4.660 -7.485 1.00 84.31 92 LEU A CA 1
ATOM 739 C C . LEU A 1 92 ? 6.592 5.124 -8.168 1.00 84.31 92 LEU A C 1
ATOM 741 O O . LEU A 1 92 ? 6.746 4.905 -9.367 1.00 84.31 92 LEU A O 1
ATOM 745 N N . GLU A 1 93 ? 7.508 5.744 -7.426 1.00 85.94 93 GLU A N 1
ATOM 746 C CA . GLU A 1 93 ? 8.811 6.164 -7.950 1.00 85.94 93 GLU A CA 1
ATOM 747 C C . GLU A 1 93 ? 9.619 4.962 -8.463 1.00 85.94 93 GLU A C 1
ATOM 749 O O . GLU A 1 93 ? 10.057 4.976 -9.615 1.00 85.94 93 GLU A O 1
ATOM 754 N N . GLU A 1 94 ? 9.715 3.885 -7.676 1.00 82.88 94 GLU A N 1
ATOM 755 C CA . GLU A 1 94 ? 10.393 2.640 -8.072 1.00 82.88 94 GLU A CA 1
ATOM 756 C C . GLU A 1 94 ? 9.744 1.992 -9.305 1.00 82.88 94 GLU A C 1
ATOM 758 O O . GLU A 1 94 ? 10.433 1.522 -10.213 1.00 82.88 94 GLU A O 1
ATOM 763 N N . ALA A 1 95 ? 8.409 1.993 -9.385 1.00 82.50 95 ALA A N 1
ATOM 764 C CA . ALA A 1 95 ? 7.698 1.464 -10.545 1.00 82.50 95 ALA A CA 1
ATOM 765 C C . ALA A 1 95 ? 7.964 2.296 -11.810 1.00 82.50 95 ALA A C 1
ATOM 767 O O . ALA A 1 95 ? 8.133 1.735 -12.894 1.00 82.50 95 ALA A O 1
ATOM 768 N N . LEU A 1 96 ? 8.014 3.626 -11.698 1.00 84.75 96 LEU A N 1
ATOM 769 C CA . LEU A 1 96 ? 8.311 4.513 -12.824 1.00 84.75 96 LEU A CA 1
ATOM 770 C C . LEU A 1 96 ? 9.756 4.355 -13.311 1.00 84.75 96 LEU A C 1
ATOM 772 O O . LEU A 1 96 ? 9.977 4.306 -14.525 1.00 84.75 96 LEU A O 1
ATOM 776 N N . ASP A 1 97 ? 10.722 4.234 -12.398 1.00 86.31 97 ASP A N 1
ATOM 777 C CA . ASP A 1 97 ? 12.122 3.992 -12.761 1.00 86.31 97 ASP A CA 1
ATOM 778 C C . ASP A 1 97 ? 12.299 2.613 -13.415 1.00 86.31 97 ASP A C 1
ATOM 780 O O . ASP A 1 97 ? 12.873 2.499 -14.503 1.00 86.31 97 ASP A O 1
ATOM 784 N N . GLY A 1 98 ? 11.673 1.578 -12.843 1.00 83.81 98 GLY A N 1
ATOM 785 C CA . GLY A 1 98 ? 11.622 0.241 -13.431 1.00 83.81 98 GLY A CA 1
ATOM 786 C C . GLY A 1 98 ? 11.022 0.245 -14.841 1.00 83.81 98 GLY A C 1
ATOM 787 O O . GLY A 1 98 ? 11.598 -0.339 -15.759 1.00 83.81 98 GLY A O 1
ATOM 788 N N . LEU A 1 99 ? 9.909 0.954 -15.062 1.00 85.12 99 LEU A N 1
ATOM 789 C CA . LEU A 1 99 ? 9.273 1.064 -16.382 1.00 85.12 99 LEU A CA 1
ATOM 790 C C . LEU A 1 99 ? 10.175 1.761 -17.399 1.00 85.12 99 LEU A C 1
ATOM 792 O O . LEU A 1 99 ? 10.293 1.304 -18.541 1.00 85.12 99 LEU A O 1
ATOM 796 N N . LYS A 1 100 ? 10.830 2.853 -16.993 1.00 89.00 100 LYS A N 1
ATOM 797 C CA . LYS A 1 100 ? 11.794 3.560 -17.838 1.00 89.00 100 LYS A CA 1
ATOM 798 C C . LYS A 1 100 ? 12.932 2.628 -18.247 1.00 89.00 100 LYS A C 1
ATOM 800 O O . LYS A 1 100 ? 13.278 2.561 -19.426 1.00 89.00 100 LYS A O 1
ATOM 805 N N . LYS A 1 101 ? 13.457 1.851 -17.303 1.00 87.06 101 LYS A N 1
ATOM 806 C CA . LYS A 1 101 ? 14.552 0.920 -17.554 1.00 87.06 101 LYS A CA 1
ATOM 807 C C . LYS A 1 101 ? 14.154 -0.249 -18.454 1.00 87.06 101 LYS A C 1
ATOM 809 O O . LYS A 1 101 ? 14.889 -0.578 -19.387 1.00 87.06 101 LYS A O 1
ATOM 814 N N . VAL A 1 102 ? 12.970 -0.827 -18.242 1.00 85.69 102 VAL A N 1
ATOM 815 C CA . VAL A 1 102 ? 12.388 -1.833 -19.148 1.00 85.69 102 VAL A CA 1
ATOM 816 C C . VAL A 1 102 ? 12.286 -1.265 -20.561 1.00 85.69 102 VAL A C 1
ATOM 818 O O . VAL A 1 102 ? 12.704 -1.922 -21.514 1.00 85.69 102 VAL A O 1
ATOM 821 N N . ARG A 1 103 ? 11.802 -0.027 -20.712 1.00 86.56 103 ARG A N 1
ATOM 822 C CA . ARG A 1 103 ? 11.690 0.622 -22.022 1.00 86.56 103 ARG A CA 1
ATOM 823 C C . ARG A 1 103 ? 13.047 0.783 -22.708 1.00 86.56 103 ARG A C 1
ATOM 825 O O . ARG A 1 103 ? 13.173 0.428 -23.878 1.00 86.56 103 ARG A O 1
ATOM 832 N N . GLU A 1 104 ? 14.060 1.265 -21.992 1.00 89.50 104 GLU A N 1
ATOM 833 C CA . GLU A 1 104 ? 15.420 1.429 -22.522 1.00 89.50 104 GLU A CA 1
ATOM 834 C C . GLU A 1 104 ? 16.028 0.096 -22.989 1.00 89.50 104 GLU A C 1
ATOM 836 O O . GLU A 1 104 ? 16.621 0.020 -24.069 1.00 89.50 104 GLU A O 1
ATOM 841 N N . LEU A 1 105 ? 15.856 -0.972 -22.202 1.00 85.62 105 LEU A N 1
ATOM 842 C CA . LEU A 1 105 ? 16.357 -2.309 -22.531 1.00 85.62 105 LEU A CA 1
ATOM 843 C C . LEU A 1 105 ? 15.602 -2.932 -23.711 1.00 85.62 105 LEU A C 1
ATOM 845 O O . LEU A 1 105 ? 16.221 -3.555 -24.577 1.00 85.62 105 LEU A O 1
ATOM 849 N N . GLN A 1 106 ? 14.285 -2.730 -23.792 1.00 84.94 106 GLN A N 1
ATOM 850 C CA . GLN A 1 106 ? 13.478 -3.157 -24.934 1.00 84.94 106 GLN A CA 1
ATOM 851 C C . GLN A 1 106 ? 13.885 -2.423 -26.216 1.00 84.94 106 GLN A C 1
ATOM 853 O O . GLN A 1 106 ? 14.044 -3.064 -27.255 1.00 84.94 106 GLN A O 1
ATOM 858 N N . ASP A 1 107 ? 14.123 -1.113 -26.154 1.00 90.12 107 ASP A N 1
ATOM 859 C CA . ASP A 1 107 ? 14.579 -0.326 -27.305 1.00 90.12 107 ASP A CA 1
ATOM 860 C C . ASP A 1 107 ? 15.975 -0.754 -27.772 1.00 90.12 107 ASP A C 1
ATOM 862 O O . ASP A 1 107 ? 16.205 -0.915 -28.972 1.00 90.12 107 ASP A O 1
ATOM 866 N N . LEU A 1 108 ? 16.886 -1.042 -26.837 1.00 86.38 108 LEU A N 1
ATOM 867 C CA . LEU A 1 108 ? 18.200 -1.603 -27.151 1.00 86.38 108 LEU A CA 1
ATOM 868 C C . LEU A 1 108 ? 18.103 -2.983 -27.817 1.00 86.38 108 LEU A C 1
ATOM 870 O O . LEU A 1 108 ? 18.885 -3.273 -28.720 1.00 86.38 108 LEU A O 1
ATOM 874 N N . ARG A 1 109 ? 17.160 -3.829 -27.388 1.00 81.38 109 ARG A N 1
ATOM 875 C CA . ARG A 1 109 ? 16.920 -5.152 -27.984 1.00 81.38 109 ARG A CA 1
ATOM 876 C C . ARG A 1 109 ? 16.305 -5.052 -29.381 1.00 81.38 109 ARG A C 1
ATOM 878 O O . ARG A 1 109 ? 16.623 -5.864 -30.247 1.00 81.38 109 ARG A O 1
ATOM 885 N N . ASN A 1 110 ? 15.411 -4.089 -29.588 1.00 86.38 110 ASN A N 1
ATOM 886 C CA . ASN A 1 110 ? 14.705 -3.893 -30.854 1.00 86.38 110 ASN A CA 1
ATOM 887 C C . ASN A 1 110 ? 15.598 -3.240 -31.927 1.00 86.38 110 ASN A C 1
ATOM 889 O O . ASN A 1 110 ? 15.368 -3.446 -33.119 1.00 86.38 110 ASN A O 1
ATOM 893 N N . ASP A 1 111 ? 16.650 -2.516 -31.534 1.00 89.62 111 ASP A N 1
ATOM 894 C CA . ASP A 1 111 ? 17.700 -2.051 -32.444 1.00 89.62 111 ASP A CA 1
ATOM 895 C C . ASP A 1 111 ? 18.733 -3.162 -32.719 1.00 89.62 111 ASP A C 1
ATOM 897 O O . ASP A 1 111 ? 19.759 -3.286 -32.045 1.00 89.62 111 ASP A O 1
ATOM 901 N N . ALA A 1 112 ? 18.487 -3.963 -33.761 1.00 82.12 112 ALA A N 1
ATOM 902 C CA . ALA A 1 112 ? 19.359 -5.074 -34.158 1.00 82.12 112 ALA A CA 1
ATOM 903 C C . ALA A 1 112 ? 20.816 -4.652 -34.465 1.00 82.12 112 ALA A C 1
ATOM 905 O O . ALA A 1 112 ? 21.747 -5.442 -34.273 1.00 82.12 112 ALA A O 1
ATOM 906 N N . SER A 1 113 ? 21.039 -3.410 -34.913 1.00 86.44 113 SER A N 1
ATOM 907 C CA . SER A 1 113 ? 22.373 -2.880 -35.231 1.00 86.44 113 SER A CA 1
ATOM 908 C C . SER A 1 113 ? 23.171 -2.573 -33.966 1.00 86.44 113 SER A C 1
ATOM 910 O O . SER A 1 113 ? 24.364 -2.871 -33.888 1.00 86.44 113 SER A O 1
ATOM 912 N N . ARG A 1 114 ? 22.524 -2.009 -32.941 1.00 85.25 114 ARG A N 1
ATOM 913 C CA . ARG A 1 114 ? 23.154 -1.781 -31.632 1.00 85.25 114 ARG A CA 1
ATOM 914 C C . ARG A 1 114 ? 23.272 -3.072 -30.830 1.00 85.25 114 ARG A C 1
ATOM 916 O O . ARG A 1 114 ? 24.310 -3.295 -30.215 1.00 85.25 114 ARG A O 1
ATOM 923 N N . TRP A 1 115 ? 22.267 -3.942 -30.886 1.00 83.12 115 TRP A N 1
ATOM 924 C CA . TRP A 1 115 ? 22.248 -5.217 -30.170 1.00 83.12 115 TRP A CA 1
ATOM 925 C C . TRP A 1 115 ? 23.348 -6.179 -30.629 1.00 83.12 115 TRP A C 1
ATOM 927 O O . TRP A 1 115 ? 24.036 -6.776 -29.802 1.00 83.12 115 TRP A O 1
ATOM 937 N N . SER A 1 116 ? 23.565 -6.300 -31.943 1.00 83.19 116 SER A N 1
ATOM 938 C CA . SER A 1 116 ? 24.596 -7.186 -32.511 1.00 83.19 116 SER A CA 1
ATOM 939 C C . SER A 1 116 ? 26.034 -6.746 -32.207 1.00 83.19 116 SER A C 1
ATOM 941 O O . SER A 1 116 ? 26.940 -7.573 -32.262 1.00 83.19 116 SER A O 1
ATOM 943 N N . LYS A 1 117 ? 26.248 -5.474 -31.839 1.00 87.81 117 LYS A N 1
ATOM 944 C CA . LYS A 1 117 ? 27.552 -4.943 -31.400 1.00 87.81 117 LYS A CA 1
ATOM 945 C C . LYS A 1 117 ? 27.888 -5.280 -29.946 1.00 87.81 117 LYS A C 1
ATOM 947 O O . LYS A 1 117 ? 29.039 -5.131 -29.545 1.00 87.81 117 LYS A O 1
ATOM 952 N N . LEU A 1 118 ? 26.904 -5.700 -29.151 1.00 86.75 118 LEU A N 1
ATOM 953 C CA . LEU A 1 118 ? 27.123 -6.125 -27.771 1.00 86.75 118 LEU A CA 1
ATOM 954 C C . LEU A 1 118 ? 27.727 -7.530 -27.733 1.00 86.75 118 LEU A C 1
ATOM 956 O O . LEU A 1 118 ? 27.387 -8.398 -28.536 1.00 86.75 118 LEU A O 1
ATOM 960 N N . SER A 1 119 ? 28.584 -7.782 -26.747 1.00 89.81 119 SER A N 1
ATOM 961 C CA . SER A 1 119 ? 29.064 -9.136 -26.473 1.00 89.81 119 SER A CA 1
ATOM 962 C C . SER A 1 119 ? 27.921 -10.044 -26.003 1.00 89.81 119 SER A C 1
ATOM 964 O O . SER A 1 119 ? 26.950 -9.588 -25.393 1.00 89.81 119 SER A O 1
ATOM 966 N N . ARG A 1 120 ? 28.063 -11.360 -26.204 1.00 84.94 120 ARG A N 1
ATOM 967 C CA . ARG A 1 120 ? 27.089 -12.353 -25.713 1.00 84.94 120 ARG A CA 1
ATOM 968 C C . ARG A 1 120 ? 26.838 -12.226 -24.201 1.00 84.94 120 ARG A C 1
ATOM 970 O O . ARG A 1 120 ? 25.705 -12.385 -23.767 1.00 84.94 120 ARG A O 1
ATOM 977 N N . GLN A 1 121 ? 27.861 -11.879 -23.414 1.00 87.25 121 GLN A N 1
ATOM 978 C CA . GLN A 1 121 ? 27.707 -11.647 -21.974 1.00 87.25 121 GLN A CA 1
ATOM 979 C C . GLN A 1 121 ? 26.839 -10.416 -21.671 1.00 87.25 121 GLN A C 1
ATOM 981 O O . GLN A 1 121 ? 25.968 -10.480 -20.809 1.00 87.25 121 GLN A O 1
ATOM 986 N N . GLN A 1 122 ? 27.029 -9.309 -22.393 1.00 85.56 122 GLN A N 1
ATOM 987 C CA . GLN A 1 122 ? 26.214 -8.100 -22.220 1.00 85.56 122 GLN A CA 1
ATOM 988 C C . GLN A 1 122 ? 24.755 -8.330 -22.621 1.00 85.56 122 GLN A C 1
ATOM 990 O O . GLN A 1 122 ? 23.853 -7.856 -21.940 1.00 85.56 122 GLN A O 1
ATOM 995 N N . GLN A 1 123 ? 24.516 -9.097 -23.686 1.00 84.69 123 GLN A N 1
ATOM 996 C CA . GLN A 1 123 ? 23.163 -9.476 -24.098 1.00 84.69 123 GLN A CA 1
ATOM 997 C C . GLN A 1 123 ? 22.443 -10.291 -23.010 1.00 84.69 123 GLN A C 1
ATOM 999 O O . GLN A 1 123 ? 21.286 -10.008 -22.694 1.00 84.69 123 GLN A O 1
ATOM 1004 N N . LEU A 1 124 ? 23.131 -11.263 -22.397 1.00 85.88 124 LEU A N 1
ATOM 1005 C CA . LEU A 1 124 ? 22.587 -12.058 -21.289 1.00 85.88 124 LEU A CA 1
ATOM 1006 C C . LEU A 1 124 ? 22.296 -11.197 -20.054 1.00 85.88 124 LEU A C 1
ATOM 1008 O O . LEU A 1 124 ? 21.209 -11.304 -19.489 1.00 85.88 124 LEU A O 1
ATOM 1012 N N . ASN A 1 125 ? 23.222 -10.308 -19.681 1.00 87.06 125 ASN A N 1
ATOM 1013 C CA . ASN A 1 125 ? 23.046 -9.401 -18.546 1.00 87.06 125 ASN A CA 1
ATOM 1014 C C . ASN A 1 125 ? 21.841 -8.470 -18.752 1.00 87.06 125 ASN A C 1
ATOM 1016 O O . ASN A 1 125 ? 20.965 -8.427 -17.897 1.00 87.06 125 ASN A O 1
ATOM 1020 N N . ASN A 1 126 ? 21.740 -7.814 -19.913 1.00 83.50 126 ASN A N 1
ATOM 1021 C CA . ASN A 1 126 ? 20.615 -6.931 -20.245 1.00 83.50 126 ASN A CA 1
ATOM 1022 C C . ASN A 1 126 ? 19.269 -7.673 -20.231 1.00 83.50 126 ASN A C 1
ATOM 1024 O O . ASN A 1 126 ? 18.254 -7.122 -19.813 1.00 83.50 126 ASN A O 1
ATOM 1028 N N . THR A 1 127 ? 19.247 -8.934 -20.679 1.00 81.25 127 THR A N 1
ATOM 1029 C CA . THR A 1 127 ? 18.026 -9.756 -20.660 1.00 81.25 127 THR A CA 1
ATOM 1030 C C . THR A 1 127 ? 17.611 -10.102 -19.227 1.00 81.25 127 THR A C 1
ATOM 1032 O O . THR A 1 127 ? 16.430 -10.026 -18.892 1.00 81.25 127 THR A O 1
ATOM 1035 N N . ALA A 1 128 ? 18.570 -10.445 -18.363 1.00 84.00 128 ALA A N 1
ATOM 1036 C CA . ALA A 1 128 ? 18.313 -10.721 -16.950 1.00 84.00 128 ALA A CA 1
ATOM 1037 C C . ALA A 1 128 ? 17.879 -9.462 -16.175 1.00 84.00 128 ALA A C 1
ATOM 1039 O O . ALA A 1 128 ? 16.973 -9.529 -15.343 1.00 84.00 128 ALA A O 1
ATOM 1040 N N . GLU A 1 129 ? 18.487 -8.315 -16.478 1.00 83.81 129 GLU A N 1
ATOM 1041 C CA . GLU A 1 129 ? 18.133 -7.007 -15.918 1.00 83.81 129 GLU A CA 1
ATOM 1042 C C . GLU A 1 129 ? 16.704 -6.615 -16.322 1.00 83.81 129 GLU A C 1
ATOM 1044 O O . GLU A 1 129 ? 15.892 -6.287 -15.459 1.00 83.81 129 GLU A O 1
ATOM 1049 N N . SER A 1 130 ? 16.338 -6.789 -17.599 1.00 76.69 130 SER A N 1
ATOM 1050 C CA . SER A 1 130 ? 14.968 -6.552 -18.082 1.00 76.69 130 SER A CA 1
ATOM 1051 C C . SER A 1 130 ? 13.955 -7.422 -17.344 1.00 76.69 130 SER A C 1
ATOM 1053 O O . SER A 1 130 ? 12.959 -6.910 -16.848 1.00 76.69 130 SER A O 1
ATOM 1055 N N . ALA A 1 131 ? 14.230 -8.722 -17.194 1.00 78.88 131 ALA A N 1
ATOM 1056 C CA . ALA A 1 131 ? 13.351 -9.635 -16.464 1.00 78.88 131 ALA A CA 1
ATOM 1057 C C . ALA A 1 131 ? 13.221 -9.281 -14.970 1.00 78.88 131 ALA A C 1
ATOM 1059 O O . ALA A 1 131 ? 12.223 -9.619 -14.336 1.00 78.88 131 ALA A O 1
ATOM 1060 N N . THR A 1 132 ? 14.225 -8.623 -14.391 1.00 78.62 132 THR A N 1
ATOM 1061 C CA . THR A 1 132 ? 14.194 -8.175 -12.993 1.00 78.62 132 THR A CA 1
ATOM 1062 C C . THR A 1 132 ? 13.313 -6.942 -12.842 1.00 78.62 132 THR A C 1
ATOM 1064 O O . THR A 1 132 ? 12.408 -6.951 -12.009 1.00 78.62 132 THR A O 1
ATOM 1067 N N . HIS A 1 133 ? 13.498 -5.930 -13.692 1.00 75.50 133 HIS A N 1
ATOM 1068 C CA . HIS A 1 133 ? 12.648 -4.740 -13.676 1.00 75.50 133 HIS A CA 1
ATOM 1069 C C . HIS A 1 133 ? 11.203 -5.060 -14.073 1.00 75.50 133 HIS A C 1
ATOM 1071 O O . HIS A 1 133 ? 10.282 -4.527 -13.469 1.00 75.50 133 HIS A O 1
ATOM 1077 N N . GLU A 1 134 ? 10.978 -6.008 -14.989 1.00 75.19 134 GLU A N 1
ATOM 1078 C CA . GLU A 1 134 ? 9.636 -6.502 -15.331 1.00 75.19 134 GLU A CA 1
ATOM 1079 C C . GLU A 1 134 ? 8.899 -7.112 -14.125 1.00 75.19 134 GLU A C 1
ATOM 1081 O O . GLU A 1 134 ? 7.690 -6.935 -13.993 1.00 75.19 134 GLU A O 1
ATOM 1086 N N . ARG A 1 135 ? 9.613 -7.778 -13.207 1.00 72.94 135 ARG A N 1
ATOM 1087 C CA . ARG A 1 135 ? 9.041 -8.278 -11.940 1.00 72.94 135 ARG A CA 1
ATOM 1088 C C . ARG A 1 135 ? 8.850 -7.192 -10.886 1.00 72.94 135 ARG A C 1
ATOM 1090 O O . ARG A 1 135 ? 8.049 -7.374 -9.982 1.00 72.94 135 ARG A O 1
ATOM 1097 N N . GLN A 1 136 ? 9.600 -6.096 -10.957 1.00 67.12 136 GLN A N 1
ATOM 1098 C CA . GLN A 1 136 ? 9.376 -4.942 -10.083 1.00 67.12 136 GLN A CA 1
ATOM 1099 C C . GLN A 1 136 ? 8.133 -4.154 -10.515 1.00 67.12 136 GLN A C 1
ATOM 1101 O O . GLN A 1 136 ? 7.430 -3.609 -9.671 1.00 67.12 136 GLN A O 1
ATOM 1106 N N . VAL A 1 137 ? 7.830 -4.136 -11.819 1.00 67.94 137 VAL A N 1
ATOM 1107 C CA . VAL A 1 137 ? 6.684 -3.405 -12.392 1.00 67.94 137 VAL A CA 1
ATOM 1108 C C . VAL A 1 137 ? 5.421 -4.257 -12.594 1.00 67.94 137 VAL A C 1
ATOM 1110 O O . VAL A 1 137 ? 4.384 -3.717 -12.976 1.00 67.94 137 VAL A O 1
ATOM 1113 N N . GLY A 1 138 ? 5.448 -5.567 -12.326 1.00 60.41 138 GLY A N 1
ATOM 1114 C CA . GLY A 1 138 ? 4.249 -6.423 -12.319 1.00 60.41 138 GLY A CA 1
ATOM 1115 C C . GLY A 1 138 ? 4.357 -7.569 -11.308 1.00 60.41 138 GLY A C 1
ATOM 1116 O O . GLY A 1 138 ? 5.476 -7.981 -11.024 1.00 60.41 138 GLY A O 1
ATOM 1117 N N . PRO A 1 139 ? 3.267 -8.166 -10.774 1.00 48.91 139 PRO A N 1
ATOM 1118 C 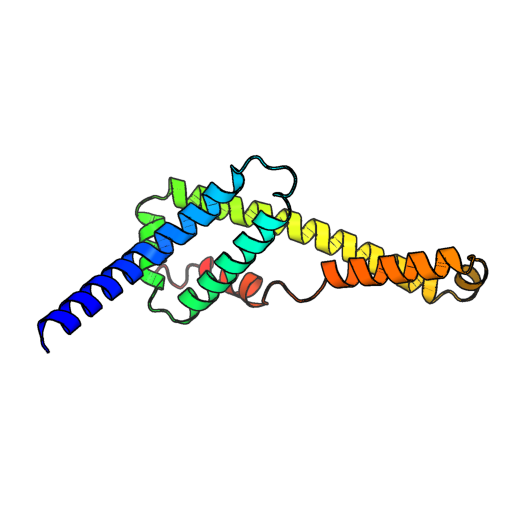CA . PRO A 1 139 ? 1.834 -7.903 -10.926 1.00 48.91 139 PRO A CA 1
ATOM 1119 C C . PRO A 1 139 ? 1.342 -6.836 -9.914 1.00 48.91 139 PRO A C 1
ATOM 1121 O O . PRO A 1 139 ? 2.110 -6.369 -9.078 1.00 48.91 139 PRO A O 1
ATOM 1124 N N . PRO A 1 140 ? 0.089 -6.370 -10.027 1.00 49.12 140 PRO A N 1
ATOM 1125 C CA . PRO A 1 140 ? -0.270 -4.989 -9.763 1.00 49.12 140 PRO A CA 1
ATOM 1126 C C . PRO A 1 140 ? -0.507 -4.731 -8.270 1.00 49.12 140 PRO A C 1
ATOM 1128 O O . PRO A 1 140 ? -1.032 -5.580 -7.547 1.00 49.12 140 PRO A O 1
ATOM 1131 N N . ILE A 1 141 ? -0.255 -3.490 -7.845 1.00 47.25 141 ILE A N 1
ATOM 1132 C CA . ILE A 1 141 ? -1.135 -2.821 -6.881 1.00 47.25 141 ILE A CA 1
ATOM 1133 C C . ILE A 1 141 ? -2.560 -3.191 -7.311 1.00 47.25 141 ILE A C 1
ATOM 1135 O O . ILE A 1 141 ? -2.908 -2.853 -8.445 1.00 47.25 141 ILE A O 1
ATOM 1139 N N . PRO A 1 142 ? -3.368 -3.918 -6.514 1.00 41.00 142 PRO A N 1
ATOM 1140 C CA . PRO A 1 142 ? -4.720 -4.248 -6.930 1.00 41.00 142 PRO A CA 1
ATOM 1141 C C . PRO A 1 142 ? -5.358 -2.960 -7.457 1.00 41.00 142 PRO A C 1
ATOM 1143 O O . PRO A 1 142 ? -5.264 -1.941 -6.790 1.00 41.00 142 PRO A O 1
ATOM 1146 N N . ALA A 1 143 ? -5.980 -2.950 -8.637 1.00 38.78 143 ALA A N 1
ATOM 1147 C CA . ALA A 1 143 ? -6.797 -1.811 -9.067 1.00 38.78 143 ALA A CA 1
ATOM 1148 C C . ALA A 1 143 ? -7.752 -1.281 -7.955 1.00 38.78 143 ALA A C 1
ATOM 1150 O O . ALA A 1 143 ? -8.006 -0.072 -7.922 1.00 38.78 143 ALA A O 1
ATOM 1151 N N . PRO A 1 144 ? -8.190 -2.113 -6.976 1.00 41.50 144 PRO A N 1
ATOM 11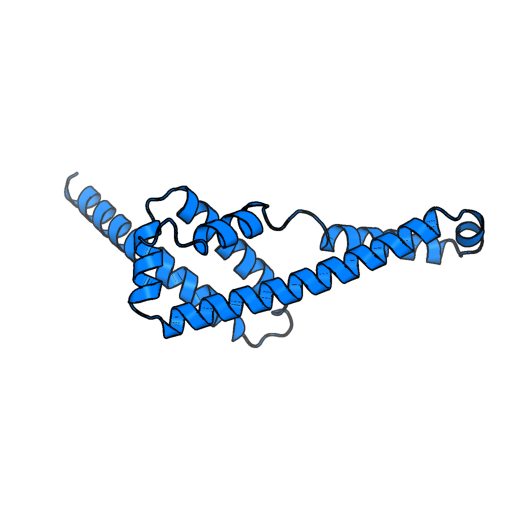52 C CA . PRO A 1 144 ? -8.771 -1.642 -5.722 1.00 41.50 144 PRO A CA 1
ATOM 1153 C C . PRO A 1 144 ? -7.964 -0.614 -4.924 1.00 41.50 144 PRO A C 1
ATOM 1155 O O . PRO A 1 144 ? -8.564 0.138 -4.197 1.00 41.50 144 PRO A O 1
ATOM 1158 N N . PHE A 1 145 ? -6.647 -0.501 -5.005 1.00 41.16 145 PHE A N 1
ATOM 1159 C CA . PHE A 1 145 ? -5.885 0.481 -4.227 1.00 41.16 145 PHE A CA 1
ATOM 1160 C C . PHE A 1 145 ? -6.048 1.903 -4.757 1.00 41.16 145 PHE A C 1
ATOM 1162 O O . PHE A 1 145 ? -6.137 2.846 -3.978 1.00 41.16 145 PHE A O 1
ATOM 1169 N N . VAL A 1 146 ? -6.134 2.063 -6.081 1.00 41.12 146 VAL A N 1
ATOM 1170 C CA . VAL A 1 146 ? -6.480 3.356 -6.680 1.00 41.12 146 VAL A CA 1
ATOM 1171 C C . VAL A 1 146 ? -7.986 3.567 -6.528 1.00 41.12 146 VAL A C 1
ATOM 1173 O O . VAL A 1 146 ? -8.406 4.582 -5.996 1.00 41.12 146 VAL A O 1
ATOM 1176 N N . SER A 1 147 ? -8.828 2.590 -6.865 1.00 37.38 147 SER A N 1
ATOM 1177 C CA . SER A 1 147 ? -10.281 2.769 -6.745 1.00 37.38 147 SER A CA 1
ATOM 1178 C C . SER A 1 147 ? -10.752 2.963 -5.298 1.00 37.38 147 SER A C 1
ATOM 1180 O O . SER A 1 147 ? -11.488 3.905 -5.040 1.00 37.38 147 SER A O 1
ATOM 1182 N N . ALA A 1 148 ? -10.334 2.105 -4.365 1.00 41.31 148 ALA A N 1
ATOM 1183 C CA . ALA A 1 148 ? -10.781 2.095 -2.974 1.00 41.31 148 ALA A CA 1
ATOM 1184 C C . ALA A 1 148 ? -10.186 3.232 -2.155 1.00 41.31 148 ALA A C 1
ATOM 1186 O O . ALA A 1 148 ? -10.916 3.732 -1.320 1.0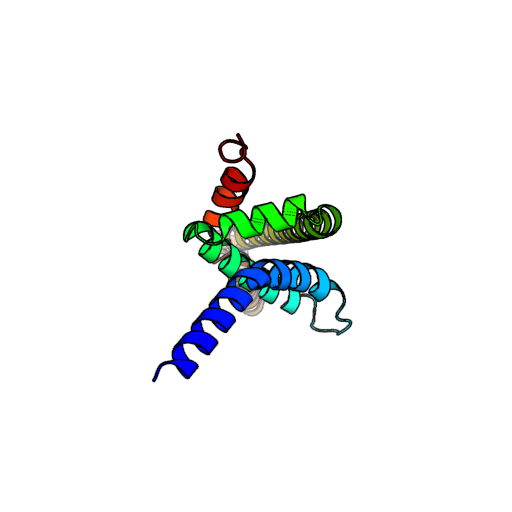0 41.31 148 ALA A O 1
ATOM 1187 N N . ASN A 1 149 ? -8.968 3.738 -2.413 1.00 43.91 149 ASN A N 1
ATOM 1188 C CA . ASN A 1 149 ? -8.578 5.023 -1.811 1.00 43.91 149 ASN A CA 1
ATOM 1189 C C . ASN A 1 149 ? -9.528 6.133 -2.290 1.00 43.91 149 ASN A C 1
ATOM 1191 O O . ASN A 1 149 ? -10.032 6.905 -1.487 1.00 43.91 149 ASN A O 1
ATOM 1195 N N . TRP A 1 150 ? -9.864 6.195 -3.579 1.00 36.97 150 TRP A N 1
ATOM 1196 C CA . TRP A 1 150 ? -10.751 7.246 -4.087 1.00 36.97 150 TRP A CA 1
ATOM 1197 C C . TRP A 1 150 ? -12.221 7.111 -3.644 1.00 36.97 150 TRP A C 1
ATOM 1199 O O . TRP A 1 150 ? -12.895 8.137 -3.556 1.00 36.97 150 TRP A O 1
ATOM 1209 N N . THR A 1 151 ? -12.734 5.912 -3.340 1.00 41.31 151 THR A N 1
ATOM 1210 C CA . THR A 1 151 ? -14.058 5.726 -2.701 1.00 41.31 151 THR A CA 1
ATOM 1211 C C . THR A 1 151 ? -14.020 5.841 -1.177 1.00 41.31 151 THR A C 1
ATOM 1213 O O . THR A 1 151 ? -14.971 6.353 -0.607 1.00 41.31 151 THR A O 1
ATOM 1216 N N . PHE A 1 152 ? -12.933 5.441 -0.517 1.00 43.34 152 PHE A N 1
ATOM 1217 C CA . PHE A 1 152 ? -12.702 5.650 0.920 1.00 43.34 152 PHE A CA 1
ATOM 1218 C C . PHE A 1 152 ? -12.549 7.144 1.257 1.00 43.34 152 PHE A C 1
ATOM 1220 O O . PHE A 1 152 ? -12.978 7.578 2.320 1.00 43.34 152 PHE A O 1
ATOM 1227 N N . PHE A 1 153 ? -11.988 7.948 0.339 1.00 42.72 153 PHE A N 1
ATOM 1228 C CA . PHE A 1 153 ? -11.754 9.389 0.519 1.00 42.72 153 PHE A CA 1
ATOM 1229 C C . PHE A 1 153 ? -12.765 10.316 -0.180 1.00 42.72 153 PHE A C 1
ATOM 1231 O O . PHE A 1 153 ? -12.792 11.510 0.128 1.00 42.72 153 PHE A O 1
ATOM 1238 N N . ARG A 1 154 ? -13.627 9.834 -1.091 1.00 33.41 154 ARG A N 1
ATOM 1239 C CA . ARG A 1 154 ? -14.791 10.632 -1.517 1.00 33.41 154 ARG A CA 1
ATOM 1240 C C . ARG A 1 154 ? -15.851 10.529 -0.432 1.00 33.41 154 ARG A C 1
ATOM 1242 O O . ARG A 1 154 ? -16.486 9.494 -0.299 1.00 33.41 154 ARG A O 1
ATOM 1249 N N . GLY A 1 155 ? -16.047 11.621 0.305 1.00 40.81 155 GLY A N 1
ATOM 1250 C CA . GLY A 1 155 ? -17.051 11.795 1.361 1.00 40.81 155 GLY A CA 1
ATOM 1251 C C . GLY A 1 155 ? -18.514 11.697 0.905 1.00 40.81 155 GLY A C 1
ATOM 1252 O O . GLY A 1 155 ? -19.300 12.587 1.202 1.00 40.81 155 GLY A O 1
ATOM 1253 N N . GLN A 1 156 ? -18.878 10.639 0.180 1.00 42.53 156 GLN A N 1
ATOM 1254 C CA . GLN A 1 156 ? -20.260 10.238 -0.079 1.00 42.53 156 GLN A CA 1
ATOM 1255 C C . GLN A 1 156 ? -20.788 9.233 0.954 1.00 42.53 156 GLN A C 1
ATOM 1257 O O . GLN A 1 156 ? -21.999 9.113 1.066 1.00 42.53 156 GLN A O 1
ATOM 1262 N N . ASP A 1 157 ? -19.913 8.602 1.749 1.00 41.41 157 ASP A N 1
ATOM 1263 C CA . ASP A 1 157 ? -20.305 7.699 2.849 1.00 41.41 157 ASP A CA 1
ATOM 1264 C C . ASP A 1 157 ? -20.120 8.335 4.252 1.00 41.41 157 ASP A C 1
ATOM 1266 O O . ASP A 1 157 ? -20.348 7.677 5.265 1.00 41.41 157 ASP A O 1
ATOM 1270 N N . CYS A 1 158 ? -19.711 9.612 4.322 1.00 39.28 158 CYS A N 1
ATOM 1271 C CA . CYS A 1 158 ? -19.566 10.386 5.570 1.00 39.28 158 CYS A CA 1
ATOM 1272 C C . CYS A 1 158 ? -20.623 11.501 5.728 1.00 39.28 158 CYS A C 1
ATOM 1274 O O . CYS A 1 158 ? -20.414 12.428 6.514 1.00 39.28 158 CYS A O 1
ATOM 1276 N N . LEU A 1 159 ? -21.734 11.431 4.986 1.00 34.09 159 LEU A N 1
ATOM 1277 C CA . LEU A 1 159 ? -22.918 12.285 5.148 1.00 34.09 159 LEU A CA 1
ATOM 1278 C C . LEU A 1 159 ? -24.188 11.436 5.209 1.00 34.09 159 LEU A C 1
ATOM 1280 O O . LEU A 1 159 ? -24.308 10.516 4.371 1.00 34.09 159 LEU A O 1
#

Secondary structure (DSSP, 8-state):
-HHHHHHHHHHHHHHHHHHHHHHHHHHHHTT----TTHHHHHHHHHHHHHHHHHHHHHTSTTHHHHHHHHHH-HHHHHHHHHHHHHHHHHHHHHHHHHHHHHHHHHHHHH-HHHHTTS-HHHHHHHHHHHHHHHHHH-S-S-HHHHHHHHHHHSTTS--

Foldseek 3Di:
DPPVVVVVVVVVVVCLLCVVVVLLVVLLCLVPDDDDVSPVVSLVSNLVSVVVVLVCVVVVPNVVSLVCCCVVCVPSVVSSVVSVVVSVVVLVVLLVVLVVLLVVLVVCVVPPVNVVPDDPVVNVVSVVSNVVSVVSNDDDPPPCVVVVVVVVPPCPVVD

InterPro domains:
  IPR019474 Ubiquitin conjugation factor E4, core [PF10408] (13-137)
  IPR045132 Ubiquitin conjugation factor E4 [PTHR13931] (7-137)

Organism: Dibothriocephalus latus (NCBI:txid60516)

Radius of gyration: 22.23 Å; chains: 1; bounding box: 53×40×63 Å

pLDDT: mean 77.0, std 16.97, range [33.41, 93.56]

Sequence (159 aa):
MGSANNLKSVLETLANSKLISALIRFYIDIESTGASNEFYDKFSIRFNISVIFITLWDVGFFKPHFLREADGDPATFTKFINRMINDMSFLLEEALDGLKKVRELQDLRNDASRWSKLSRQQQLNNTAESATHERQVGPPIPAPFVSANWTFFRGQDCL